Protein AF-A0A522V0U2-F1 (afdb_monomer)

Solvent-accessible surface area (backbone atoms only — not comparable to full-atom values): 7345 Å² total; per-residue (Å²): 118,66,67,63,54,50,51,52,50,51,54,50,51,50,54,50,50,56,40,49,53,46,18,60,52,42,28,72,77,63,73,42,54,82,68,57,15,48,53,51,14,49,52,49,45,71,76,39,46,68,62,54,50,51,52,50,51,52,51,50,54,54,51,50,54,52,51,51,51,52,54,62,45,52,74,40,74,78,52,26,63,59,46,53,56,51,51,51,49,46,44,62,73,43,49,49,54,51,52,49,51,52,51,52,50,53,50,32,66,74,70,70,48,74,94,58,77,55,75,86,71,56,55,84,77,78,72,72,86,121

pLDDT: mean 75.71, std 12.1, range [44.5, 92.44]

Sequence (130 aa):
MLIGGFLLWMVYLLILGVVLAAFRYALVIESLGPVDGILTGIDFFKKNVFDVIILIVVTIAVSIVFAIIDQVMALIPIIYIIWSFISLIITFCVLQPLMTVWWVRLYMTRTGKQVYVNDLLAHPNDLQEH

Radius of gyration: 20.21 Å; Cα contacts (8 Å, |Δi|>4): 56; chains: 1; bounding box: 37×41×62 Å

Foldseek 3Di:
DVVVVVVVVVVVVVVVVLLVLQLVLQCVVVVDDSVVSSVVSVVLCVVCVPVSVVLVVVLVVVVVVLVVVLVVQVVDPVSNVVVVVVSVCCCVVPSVVVSVVSSNCVSCVSVVNDPDDCVVVDDPVVVPPD

Structure (mmCIF, N/CA/C/O backbone):
data_AF-A0A522V0U2-F1
#
_entry.id   AF-A0A522V0U2-F1
#
loop_
_atom_site.group_PDB
_atom_site.id
_atom_site.type_symbol
_atom_site.label_atom_id
_atom_site.label_alt_id
_atom_site.label_comp_id
_atom_site.label_asym_id
_atom_site.label_entity_id
_atom_site.label_seq_id
_atom_site.pdbx_PDB_ins_code
_atom_site.Cartn_x
_atom_site.Cartn_y
_atom_site.Cartn_z
_atom_site.occupancy
_atom_site.B_iso_or_equiv
_atom_site.auth_seq_id
_atom_site.auth_comp_id
_atom_site.auth_asym_id
_atom_site.auth_atom_id
_atom_site.pdbx_PDB_model_num
ATOM 1 N N . MET A 1 1 ? -20.334 17.934 -14.240 1.00 62.25 1 MET A N 1
ATOM 2 C CA . MET A 1 1 ? -21.083 17.223 -13.176 1.00 62.25 1 MET A CA 1
ATOM 3 C C . MET A 1 1 ? -20.629 15.768 -12.975 1.00 62.25 1 MET A C 1
ATOM 5 O O . MET A 1 1 ? -20.646 15.323 -11.840 1.00 62.25 1 MET A O 1
ATOM 9 N N . LEU A 1 2 ? -20.117 15.059 -13.994 1.00 72.31 2 LEU A N 1
ATOM 10 C CA . LEU A 1 2 ? -19.567 13.694 -13.837 1.00 72.31 2 LEU A CA 1
ATOM 11 C C . LEU A 1 2 ? -18.206 13.616 -13.114 1.00 72.31 2 LEU A C 1
ATOM 13 O O . LEU A 1 2 ? -17.997 12.716 -12.311 1.00 72.31 2 LEU A O 1
ATOM 17 N N . ILE A 1 3 ? -17.305 14.583 -13.334 1.00 78.44 3 ILE A N 1
ATOM 18 C CA . ILE A 1 3 ? -15.967 14.602 -12.704 1.00 78.44 3 ILE A CA 1
ATOM 19 C C . ILE A 1 3 ? -16.037 14.714 -11.173 1.00 78.44 3 ILE A C 1
ATOM 21 O O . ILE A 1 3 ? -15.305 14.018 -10.479 1.00 78.44 3 ILE A O 1
ATOM 25 N N . GLY A 1 4 ? -16.950 15.535 -10.639 1.00 81.75 4 GLY A N 1
ATOM 26 C CA . GLY A 1 4 ? -17.131 15.671 -9.189 1.00 81.75 4 GLY A CA 1
ATOM 27 C C . GLY A 1 4 ? -17.659 14.390 -8.537 1.00 81.75 4 GLY A C 1
ATOM 28 O O . GLY A 1 4 ? -17.161 13.983 -7.493 1.00 81.75 4 GLY A O 1
ATOM 29 N N . GLY A 1 5 ? -18.610 13.712 -9.192 1.00 83.94 5 GLY A N 1
ATOM 30 C CA . GLY A 1 5 ? -19.114 12.414 -8.736 1.00 83.94 5 GLY A CA 1
ATOM 31 C C . GLY A 1 5 ? -18.053 11.313 -8.801 1.00 83.94 5 GLY A C 1
ATOM 32 O O . GLY A 1 5 ? -17.923 10.537 -7.860 1.00 83.94 5 GLY A O 1
ATOM 33 N N . PHE A 1 6 ? -17.243 11.284 -9.865 1.00 84.75 6 PHE A N 1
ATOM 34 C CA . PHE A 1 6 ? -16.153 10.317 -10.018 1.00 84.75 6 PHE A CA 1
ATOM 35 C C . PHE A 1 6 ? -15.055 10.505 -8.965 1.00 84.75 6 PHE A C 1
ATOM 37 O O . PHE A 1 6 ? -14.570 9.532 -8.392 1.00 84.75 6 PHE A O 1
ATOM 44 N N . LEU A 1 7 ? -14.702 11.755 -8.659 1.00 85.12 7 LEU A N 1
ATOM 45 C CA . LEU A 1 7 ? -13.712 12.067 -7.631 1.00 85.12 7 LEU A CA 1
ATOM 46 C C . LEU A 1 7 ? -14.215 11.678 -6.234 1.00 85.12 7 LEU A C 1
ATOM 48 O O . LEU A 1 7 ? -13.481 11.062 -5.464 1.00 85.12 7 LEU A O 1
ATOM 52 N N . LEU A 1 8 ? -15.486 11.956 -5.932 1.00 83.75 8 LEU A N 1
ATOM 53 C CA . LEU A 1 8 ? -16.109 11.559 -4.668 1.00 83.75 8 LEU A CA 1
ATOM 54 C C . LEU A 1 8 ? -16.200 10.031 -4.537 1.00 83.75 8 LEU A C 1
ATOM 56 O O . LEU A 1 8 ? -15.910 9.490 -3.473 1.00 83.75 8 LEU A O 1
ATOM 60 N N . TRP A 1 9 ? -16.524 9.328 -5.623 1.00 84.50 9 TRP A N 1
ATOM 61 C CA . TRP A 1 9 ? -16.529 7.865 -5.670 1.00 84.50 9 TRP A CA 1
ATOM 62 C C . TRP A 1 9 ? -15.136 7.270 -5.435 1.00 84.50 9 TRP A C 1
ATOM 64 O O . TRP A 1 9 ? -14.995 6.332 -4.652 1.00 84.50 9 TRP A O 1
ATOM 74 N N . MET A 1 10 ? -14.095 7.848 -6.039 1.00 78.75 10 MET A N 1
ATOM 75 C CA . MET A 1 10 ? -12.711 7.411 -5.845 1.00 78.75 10 MET A CA 1
ATOM 76 C C . MET A 1 10 ? -12.260 7.585 -4.388 1.00 78.75 10 MET A C 1
ATOM 78 O O . MET A 1 10 ? -11.686 6.666 -3.808 1.00 78.75 10 MET A O 1
ATOM 82 N N . VAL A 1 11 ? -12.569 8.730 -3.771 1.00 77.94 11 VAL A N 1
ATOM 83 C CA . VAL A 1 11 ? -12.274 8.982 -2.351 1.00 77.94 11 VAL A CA 1
ATOM 84 C C . VAL A 1 11 ? -13.048 8.016 -1.453 1.00 77.94 11 VAL A C 1
ATOM 86 O O . VAL A 1 11 ? -12.476 7.460 -0.517 1.00 77.94 11 VAL A O 1
ATOM 89 N N . TYR A 1 12 ? -14.324 7.766 -1.754 1.00 77.62 12 TYR A N 1
ATOM 90 C CA . TYR A 1 12 ? -15.143 6.820 -1.002 1.00 77.62 12 TYR A CA 1
ATOM 91 C C . TYR A 1 12 ? -14.571 5.399 -1.059 1.00 77.62 12 TYR A C 1
ATOM 93 O O . TYR A 1 12 ? -14.414 4.766 -0.018 1.00 77.62 12 TYR A O 1
ATOM 101 N N . LEU A 1 13 ? -14.186 4.917 -2.246 1.00 79.19 13 LEU A N 1
ATOM 102 C CA . LEU A 1 13 ? -13.542 3.611 -2.408 1.00 79.19 13 LEU A CA 1
ATOM 103 C C . LEU A 1 13 ? -12.202 3.519 -1.681 1.00 79.19 13 LEU A C 1
ATOM 105 O O . LEU A 1 13 ? -11.883 2.466 -1.134 1.00 79.19 13 LEU A O 1
ATOM 109 N N . LEU A 1 14 ? -11.432 4.606 -1.650 1.00 73.19 14 LEU A N 1
ATOM 110 C CA . LEU A 1 14 ? -10.164 4.655 -0.930 1.00 73.19 14 LEU A CA 1
ATOM 111 C C . LEU A 1 14 ? -10.399 4.490 0.576 1.00 73.19 14 LEU A C 1
ATOM 113 O O . LEU A 1 14 ? -9.792 3.621 1.198 1.00 73.19 14 LEU A O 1
ATOM 117 N N . ILE A 1 15 ? -11.335 5.254 1.148 1.00 71.50 15 ILE A N 1
ATOM 118 C CA . ILE A 1 15 ? -11.705 5.145 2.568 1.00 71.50 15 ILE A CA 1
ATOM 119 C C . ILE A 1 15 ? -12.213 3.734 2.878 1.00 71.50 15 ILE A C 1
ATOM 121 O O . ILE A 1 15 ? -11.776 3.110 3.845 1.00 71.50 15 ILE A O 1
ATOM 125 N N . LEU A 1 16 ? -13.104 3.209 2.038 1.00 73.06 16 LEU A N 1
ATOM 126 C CA . LEU A 1 16 ? -13.703 1.895 2.232 1.00 73.06 16 LEU A CA 1
ATOM 127 C C . LEU A 1 16 ? -12.649 0.786 2.126 1.00 73.06 16 LEU A C 1
ATOM 129 O O . LEU A 1 16 ? -12.654 -0.126 2.945 1.00 73.06 16 LEU A O 1
ATOM 133 N N . GLY A 1 17 ? -11.697 0.899 1.197 1.00 69.50 17 GLY A N 1
ATOM 134 C CA . GLY A 1 17 ? -10.571 -0.023 1.054 1.00 69.50 17 GLY A CA 1
ATOM 135 C C . GLY A 1 17 ? -9.646 -0.035 2.271 1.00 69.50 17 GLY A C 1
ATOM 136 O O . GLY A 1 17 ? -9.227 -1.105 2.706 1.00 69.50 17 GLY A O 1
ATOM 137 N N . VAL A 1 18 ? -9.379 1.128 2.867 1.00 67.75 18 VAL A N 1
ATOM 138 C CA . VAL A 1 18 ? -8.565 1.242 4.088 1.00 67.75 18 VAL A CA 1
ATOM 139 C C . VAL A 1 18 ? -9.276 0.617 5.293 1.00 67.75 18 VAL A C 1
ATOM 141 O O . VAL A 1 18 ? -8.666 -0.146 6.041 1.00 67.75 18 VAL A O 1
ATOM 144 N N . VAL A 1 19 ? -10.575 0.879 5.459 1.00 66.50 19 VAL A N 1
ATOM 145 C CA . VAL A 1 19 ? -11.382 0.266 6.528 1.00 66.50 19 VAL A CA 1
ATOM 146 C C . VAL A 1 19 ? -11.475 -1.253 6.339 1.00 66.50 19 VAL A C 1
ATOM 148 O O . VAL A 1 19 ? -11.297 -2.009 7.295 1.00 66.50 19 VAL A O 1
ATOM 151 N N . LEU A 1 20 ? -11.679 -1.724 5.104 1.00 65.94 20 LEU A N 1
ATOM 152 C CA . LEU A 1 20 ? -11.716 -3.157 4.800 1.00 65.94 20 LEU A CA 1
ATOM 153 C C . LEU A 1 20 ? -10.351 -3.841 4.945 1.00 65.94 20 LEU A C 1
ATOM 155 O O . LEU A 1 20 ? -10.301 -5.042 5.215 1.00 65.94 20 LEU A O 1
ATOM 159 N N . ALA A 1 21 ? -9.245 -3.115 4.773 1.00 64.69 21 ALA A N 1
ATOM 160 C CA . ALA A 1 21 ? -7.917 -3.656 5.033 1.00 64.69 21 ALA A CA 1
ATOM 161 C C . ALA A 1 21 ? -7.788 -4.042 6.512 1.00 64.69 21 ALA A C 1
ATOM 163 O O . ALA A 1 21 ? -7.421 -5.176 6.801 1.00 64.69 21 ALA A O 1
ATOM 164 N N . ALA A 1 22 ? -8.195 -3.161 7.434 1.00 63.03 22 A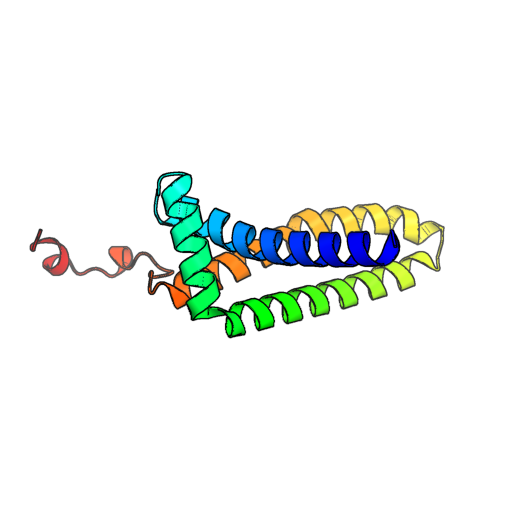LA A N 1
ATOM 165 C CA . ALA A 1 22 ? -8.236 -3.466 8.867 1.00 63.03 22 ALA A CA 1
ATOM 166 C C . ALA A 1 22 ? -9.229 -4.600 9.200 1.00 63.03 22 ALA A C 1
ATOM 168 O O . ALA A 1 22 ? -8.902 -5.483 9.992 1.00 63.03 22 ALA A O 1
ATOM 169 N N . PHE A 1 23 ? -10.397 -4.631 8.543 1.00 62.16 23 PHE A N 1
ATOM 170 C CA . PHE A 1 23 ? -11.398 -5.699 8.688 1.00 62.16 23 PHE A CA 1
ATOM 171 C C . PHE A 1 23 ? -10.833 -7.099 8.415 1.00 62.16 23 PHE A C 1
ATOM 173 O O . PHE A 1 23 ? -11.080 -8.015 9.195 1.00 62.16 23 PHE A O 1
ATOM 180 N N . ARG A 1 24 ? -10.062 -7.278 7.330 1.00 62.00 24 ARG A N 1
ATOM 181 C CA . ARG A 1 24 ? -9.494 -8.593 6.972 1.00 62.00 24 ARG A CA 1
ATOM 182 C C . ARG A 1 24 ? -8.610 -9.161 8.081 1.00 62.00 24 ARG A C 1
ATOM 184 O O . ARG A 1 24 ? -8.623 -10.367 8.303 1.00 62.00 24 ARG A O 1
ATOM 191 N N . TYR A 1 25 ? -7.877 -8.301 8.784 1.00 59.47 25 TYR A N 1
ATOM 192 C CA . TYR A 1 25 ? -7.013 -8.713 9.889 1.00 59.47 25 TYR A CA 1
ATOM 193 C C . TYR A 1 25 ? -7.795 -8.918 11.188 1.00 59.47 25 TYR A C 1
ATOM 195 O O . TYR A 1 25 ? -7.560 -9.914 11.869 1.00 59.47 25 TYR A O 1
ATOM 203 N N . ALA A 1 26 ? -8.770 -8.053 11.487 1.00 58.72 26 ALA A N 1
ATOM 204 C CA . ALA A 1 26 ? -9.669 -8.225 12.629 1.00 58.72 26 ALA A CA 1
ATOM 205 C C . ALA A 1 26 ? -10.438 -9.553 12.554 1.00 58.72 26 ALA A C 1
ATOM 207 O O . ALA A 1 26 ? -10.482 -10.302 13.524 1.00 58.72 26 ALA A O 1
ATOM 208 N N . LEU A 1 27 ? -10.961 -9.901 11.375 1.00 58.19 27 LEU A N 1
ATOM 209 C CA . LEU A 1 27 ? -11.705 -11.141 11.153 1.00 58.19 27 LEU A CA 1
ATOM 210 C C . LEU A 1 27 ? -10.853 -12.393 11.427 1.00 58.19 27 LEU A C 1
ATOM 212 O O . LEU A 1 27 ? -11.312 -13.314 12.097 1.00 58.19 27 LEU A O 1
ATOM 216 N N . VAL A 1 28 ? -9.608 -12.422 10.932 1.00 57.94 28 VAL A N 1
ATOM 217 C CA . VAL A 1 28 ? -8.707 -13.581 11.083 1.00 57.94 28 VAL A CA 1
ATOM 218 C C . VAL A 1 28 ? -8.167 -13.704 12.512 1.00 57.94 28 VAL A C 1
ATOM 220 O O . VAL A 1 28 ? -8.018 -14.814 13.011 1.00 57.94 28 VAL A O 1
ATOM 223 N N . ILE A 1 29 ? -7.887 -12.583 13.182 1.00 57.19 29 ILE A N 1
ATOM 224 C CA . ILE A 1 29 ? -7.253 -12.569 14.512 1.00 57.19 29 ILE A CA 1
ATOM 225 C C . ILE A 1 29 ? -8.282 -12.686 15.650 1.00 57.19 29 ILE A C 1
ATOM 227 O O . ILE A 1 29 ? -7.936 -13.115 16.753 1.00 57.19 29 ILE A O 1
ATOM 231 N N . GLU A 1 30 ? -9.535 -12.280 15.432 1.00 57.56 30 GLU A N 1
ATOM 232 C CA . GLU A 1 30 ? -10.590 -12.313 16.458 1.00 57.56 30 GLU A CA 1
ATOM 233 C C . GLU A 1 30 ? -11.683 -13.351 16.203 1.00 57.56 30 GLU A C 1
ATOM 235 O O . GLU A 1 30 ? -12.564 -13.501 17.045 1.00 57.56 30 GLU A O 1
ATOM 240 N N . SER A 1 31 ? -11.630 -14.113 15.102 1.00 58.91 31 SER A N 1
ATOM 241 C CA . SER A 1 31 ? -12.657 -15.115 14.748 1.00 58.91 31 SER A CA 1
ATOM 242 C C . SER A 1 31 ? -14.092 -14.562 14.800 1.00 58.91 31 SER A C 1
ATOM 244 O O . SER A 1 31 ? -15.045 -15.274 15.109 1.00 58.91 31 SER A O 1
ATOM 246 N N . LEU A 1 32 ? -14.241 -13.261 14.534 1.00 60.94 32 LEU A N 1
ATOM 247 C CA . LEU A 1 32 ? -15.510 -12.551 14.644 1.00 60.94 32 LEU A CA 1
ATOM 248 C C . LEU A 1 32 ? -16.452 -12.920 13.498 1.00 60.94 32 LEU A C 1
ATOM 250 O O . LEU A 1 32 ? -16.022 -13.235 12.386 1.00 60.94 32 LEU A O 1
ATOM 254 N N . GLY A 1 33 ? -17.758 -12.813 13.751 1.00 63.19 33 GLY A N 1
ATOM 255 C CA . GLY A 1 33 ? -18.758 -12.878 12.692 1.00 63.19 33 GLY A CA 1
ATOM 256 C C . GLY A 1 33 ? -18.536 -11.777 11.638 1.00 63.19 33 GLY A C 1
ATOM 257 O O . GLY A 1 33 ? -17.955 -10.733 11.945 1.00 63.19 33 GLY A O 1
ATOM 258 N N . PRO A 1 34 ? -19.021 -11.952 10.392 1.00 64.19 34 PRO A N 1
ATOM 259 C CA . PRO A 1 34 ? -18.778 -11.005 9.298 1.00 64.1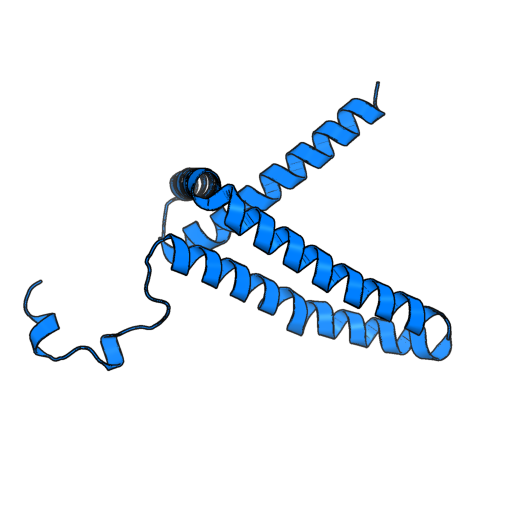9 34 PRO A CA 1
ATOM 260 C C . PRO A 1 34 ? -19.197 -9.562 9.613 1.00 64.19 34 PRO A C 1
ATOM 262 O O . PRO A 1 34 ? -18.546 -8.622 9.171 1.00 64.19 34 PRO A O 1
ATOM 265 N N . VAL A 1 35 ? -20.280 -9.388 10.376 1.00 68.75 35 VAL A N 1
ATOM 266 C CA . VAL A 1 35 ? -20.810 -8.073 10.770 1.00 68.75 35 VAL A CA 1
ATOM 267 C C . VAL A 1 35 ? -19.990 -7.470 11.912 1.00 68.75 35 VAL A C 1
ATOM 269 O O . VAL A 1 35 ? -19.609 -6.300 11.841 1.00 68.75 35 VAL A O 1
ATOM 272 N N . ASP A 1 36 ? -19.655 -8.276 12.920 1.00 66.62 36 ASP A N 1
ATOM 273 C CA . ASP A 1 36 ? -18.882 -7.826 14.080 1.00 66.62 36 ASP A CA 1
ATOM 274 C C . ASP A 1 36 ? -17.460 -7.427 13.688 1.00 66.62 36 ASP A C 1
ATOM 276 O O . ASP A 1 36 ? -16.953 -6.408 14.151 1.00 66.62 36 ASP A O 1
ATOM 280 N N . GLY A 1 37 ? -16.844 -8.141 12.741 1.00 66.25 37 GLY A N 1
ATOM 281 C CA . GLY A 1 37 ? -15.540 -7.752 12.217 1.00 66.25 37 GLY A CA 1
ATOM 282 C C . GLY A 1 37 ? -15.559 -6.354 11.585 1.00 66.25 37 GLY A C 1
ATOM 283 O O . GLY A 1 37 ? -14.598 -5.602 11.753 1.00 66.25 37 GLY A O 1
ATOM 284 N N . ILE A 1 38 ? -16.628 -5.974 10.863 1.00 67.75 38 ILE A N 1
ATOM 285 C CA . ILE A 1 38 ? -16.723 -4.650 10.217 1.00 67.75 38 ILE A CA 1
ATOM 286 C C . ILE A 1 38 ? -16.792 -3.562 11.289 1.00 67.75 38 ILE A C 1
ATOM 288 O O . ILE A 1 38 ? -16.098 -2.548 11.181 1.00 67.75 38 ILE A O 1
ATOM 292 N N . LEU A 1 39 ? -17.597 -3.777 12.333 1.00 70.81 39 LEU A N 1
ATOM 293 C CA . LEU A 1 39 ? -17.717 -2.844 13.453 1.00 70.81 39 LEU A CA 1
ATOM 294 C C . LEU A 1 39 ? -16.377 -2.676 14.179 1.00 70.81 39 LEU A C 1
ATOM 296 O O . LEU A 1 39 ? -15.956 -1.540 14.405 1.00 70.81 39 LEU A O 1
ATOM 300 N N . THR A 1 40 ? -15.664 -3.774 14.441 1.00 70.50 40 THR A N 1
ATOM 301 C CA . THR A 1 40 ? -14.322 -3.746 15.038 1.00 70.50 40 THR A CA 1
ATOM 302 C C . THR A 1 40 ? -13.308 -3.038 14.140 1.00 70.50 40 THR A C 1
ATOM 304 O O . THR A 1 40 ? -12.532 -2.214 14.619 1.00 70.50 40 THR A O 1
ATOM 307 N N . GLY A 1 41 ? -13.329 -3.287 12.827 1.00 69.19 41 GLY A N 1
ATOM 308 C CA . GLY A 1 41 ? -12.448 -2.611 11.870 1.00 69.19 41 GLY A CA 1
ATOM 309 C C . GLY A 1 41 ? -12.681 -1.097 11.816 1.00 69.19 41 GLY A C 1
ATOM 310 O O . GLY A 1 41 ? -11.723 -0.320 11.769 1.00 69.19 41 GLY A O 1
ATOM 311 N N . ILE A 1 42 ? -13.943 -0.659 11.884 1.00 70.81 42 ILE A N 1
ATOM 312 C CA . ILE A 1 42 ? -14.308 0.764 11.945 1.00 70.81 42 ILE A CA 1
ATOM 313 C C . ILE A 1 42 ? -13.861 1.388 13.273 1.00 70.81 42 ILE A C 1
ATOM 315 O O . ILE A 1 42 ? -13.312 2.493 13.268 1.00 70.81 42 ILE A O 1
ATOM 319 N N . ASP A 1 43 ? -14.080 0.711 14.401 1.00 73.00 43 ASP A N 1
ATOM 320 C CA . ASP A 1 43 ? -13.680 1.207 15.723 1.00 73.00 43 ASP A CA 1
ATOM 321 C C . ASP A 1 43 ? -12.150 1.301 15.851 1.00 73.00 43 ASP A C 1
ATOM 323 O O . ASP A 1 43 ? -11.614 2.313 16.311 1.00 73.00 43 ASP A O 1
ATOM 327 N N . PHE A 1 44 ? -11.431 0.310 15.319 1.00 71.56 44 PHE A N 1
ATOM 328 C CA . PHE A 1 44 ? -9.976 0.322 15.203 1.00 71.56 44 PHE A CA 1
ATOM 329 C C . PHE A 1 44 ? -9.477 1.517 14.386 1.00 71.56 44 PHE A C 1
ATOM 331 O O . PHE A 1 44 ? -8.559 2.218 14.822 1.00 71.56 44 PHE A O 1
ATOM 338 N N . PHE A 1 45 ? -10.083 1.776 13.221 1.00 73.88 45 PHE A N 1
ATOM 339 C CA . PHE A 1 45 ? -9.693 2.891 12.359 1.00 73.88 45 PHE A CA 1
ATOM 340 C C . PHE A 1 45 ? -9.951 4.244 13.027 1.00 73.88 45 PHE A C 1
ATOM 342 O O . PHE A 1 45 ? -9.094 5.124 12.976 1.00 73.88 45 PHE A O 1
ATOM 349 N N . LYS A 1 46 ? -11.090 4.408 13.712 1.00 75.94 46 LYS A N 1
ATOM 350 C CA . LYS A 1 46 ? -11.392 5.632 14.470 1.00 75.94 46 LYS A CA 1
ATOM 351 C C . LYS A 1 46 ? -10.385 5.881 15.593 1.00 75.94 46 LYS A C 1
ATOM 353 O O . LYS A 1 46 ? -9.990 7.025 15.800 1.00 75.94 46 LYS A O 1
ATOM 358 N N . LYS A 1 47 ? -9.956 4.830 16.295 1.00 80.44 47 LYS A N 1
ATOM 359 C CA . LYS A 1 47 ? -8.998 4.926 17.407 1.00 80.44 47 LYS A CA 1
ATOM 360 C C . LYS A 1 47 ? -7.553 5.142 16.950 1.00 80.44 47 LYS A C 1
ATOM 362 O O . LYS A 1 47 ? -6.802 5.812 17.648 1.00 80.44 47 LYS A O 1
ATOM 367 N N . ASN A 1 48 ? -7.170 4.612 15.786 1.00 79.06 48 ASN A N 1
ATOM 368 C CA . ASN A 1 48 ? -5.777 4.580 15.316 1.00 79.06 48 ASN A CA 1
ATOM 369 C C . ASN A 1 48 ? -5.577 5.269 13.955 1.00 79.06 48 ASN A C 1
ATOM 371 O O . ASN A 1 48 ? -4.678 4.908 13.195 1.00 79.06 48 ASN A O 1
ATOM 375 N N . VAL A 1 49 ? -6.406 6.268 13.633 1.00 76.00 49 VAL A N 1
ATOM 376 C CA . VAL A 1 49 ? -6.402 6.945 12.324 1.00 76.00 49 VAL A CA 1
ATOM 377 C C . VAL A 1 49 ? -5.019 7.476 11.935 1.00 76.00 49 VAL A C 1
ATOM 379 O O . VAL A 1 49 ? -4.605 7.339 10.788 1.00 76.00 49 VAL A O 1
ATOM 382 N N . PHE A 1 50 ? -4.272 8.026 12.896 1.00 76.94 50 PHE A N 1
ATOM 383 C CA . PHE A 1 50 ? -2.946 8.593 12.656 1.00 76.94 50 PHE A CA 1
ATOM 384 C C . PHE A 1 50 ? -1.928 7.525 12.242 1.00 76.94 50 PHE A C 1
ATOM 386 O O . PHE A 1 50 ? -1.209 7.701 11.261 1.00 76.94 50 PHE A O 1
ATOM 393 N N . ASP A 1 51 ? -1.908 6.387 12.934 1.00 81.25 51 ASP A N 1
ATOM 394 C CA . ASP A 1 51 ? -0.993 5.294 12.614 1.00 81.25 51 ASP A CA 1
ATOM 395 C C . ASP A 1 51 ? -1.312 4.632 11.277 1.00 81.25 51 ASP A C 1
ATOM 397 O O . ASP A 1 51 ? -0.404 4.296 10.515 1.00 81.25 51 ASP A O 1
ATOM 401 N N . VAL A 1 52 ? -2.602 4.472 10.969 1.00 81.19 52 VAL A N 1
ATOM 402 C CA . VAL A 1 52 ? -3.034 3.931 9.677 1.00 81.19 52 VAL A CA 1
ATOM 403 C C . VAL A 1 52 ? -2.633 4.879 8.544 1.00 81.19 52 VAL A C 1
ATOM 405 O O . VAL A 1 52 ? -2.130 4.422 7.519 1.00 81.19 52 VAL A O 1
ATOM 408 N N . ILE A 1 53 ? -2.775 6.195 8.735 1.00 82.56 53 ILE A N 1
ATOM 409 C CA . ILE A 1 53 ? -2.318 7.197 7.761 1.00 82.56 53 ILE A CA 1
ATOM 410 C C . ILE A 1 53 ? -0.803 7.113 7.562 1.00 82.56 53 ILE A C 1
ATOM 412 O O . ILE A 1 53 ? -0.355 7.084 6.418 1.00 82.56 53 ILE A O 1
ATOM 416 N N . ILE A 1 54 ? -0.010 7.028 8.635 1.00 85.81 54 ILE A N 1
ATOM 417 C CA . ILE A 1 54 ? 1.449 6.873 8.522 1.00 85.81 54 ILE A CA 1
ATOM 418 C C . ILE A 1 54 ? 1.792 5.617 7.726 1.00 85.81 54 ILE A C 1
ATOM 420 O O . ILE A 1 54 ? 2.614 5.678 6.813 1.00 85.81 54 ILE A O 1
ATOM 424 N N . LEU A 1 55 ? 1.147 4.491 8.027 1.00 86.38 55 LEU A N 1
ATOM 425 C CA . LEU A 1 55 ? 1.400 3.235 7.330 1.00 86.38 55 LEU A CA 1
ATOM 426 C C . LEU A 1 55 ? 1.072 3.343 5.834 1.00 86.38 55 LEU A C 1
ATOM 428 O O . LEU A 1 55 ? 1.852 2.883 4.999 1.00 86.38 55 LEU A O 1
ATOM 432 N N . ILE A 1 56 ? -0.021 4.018 5.473 1.00 84.44 56 ILE A N 1
ATOM 433 C CA . ILE A 1 56 ? -0.371 4.296 4.074 1.00 84.44 56 ILE A CA 1
ATOM 434 C C . ILE A 1 56 ? 0.673 5.203 3.413 1.00 84.44 56 ILE A C 1
ATOM 436 O O . ILE A 1 56 ? 1.111 4.912 2.303 1.00 84.44 56 ILE A O 1
ATOM 440 N N . VAL A 1 57 ? 1.120 6.266 4.084 1.00 85.75 57 VAL A N 1
ATOM 441 C CA . VAL A 1 57 ? 2.162 7.164 3.557 1.00 85.75 57 VAL A CA 1
ATOM 442 C C . VAL A 1 57 ? 3.461 6.399 3.300 1.00 85.75 57 VAL A C 1
ATOM 444 O O . VAL A 1 57 ? 4.048 6.539 2.229 1.00 85.75 57 VAL A O 1
ATOM 447 N N . VAL A 1 58 ? 3.877 5.533 4.228 1.00 89.06 58 VAL A N 1
ATOM 448 C CA . VAL A 1 58 ? 5.057 4.669 4.064 1.00 89.06 58 VAL A CA 1
ATOM 449 C C . VAL A 1 58 ? 4.872 3.704 2.889 1.00 89.06 58 VAL A C 1
ATOM 451 O O . VAL A 1 58 ? 5.777 3.546 2.074 1.00 89.06 58 VAL A O 1
ATOM 454 N N . THR A 1 59 ? 3.684 3.114 2.746 1.00 87.06 59 THR A N 1
ATOM 455 C CA . THR A 1 59 ? 3.337 2.228 1.619 1.00 87.06 59 THR A CA 1
ATOM 456 C C . THR A 1 59 ? 3.477 2.937 0.275 1.00 87.06 59 THR A C 1
ATOM 458 O O . THR A 1 59 ? 4.068 2.402 -0.667 1.00 87.06 59 THR A O 1
ATOM 461 N N . ILE A 1 60 ? 2.934 4.152 0.182 1.00 86.50 60 ILE A N 1
ATOM 462 C CA . ILE A 1 60 ? 2.992 4.976 -1.025 1.00 86.50 60 ILE A CA 1
ATOM 463 C C . ILE A 1 60 ? 4.445 5.348 -1.324 1.00 86.50 60 ILE A C 1
ATOM 465 O O . ILE A 1 60 ? 4.874 5.213 -2.466 1.00 86.50 60 ILE A O 1
ATOM 469 N N . ALA A 1 61 ? 5.221 5.746 -0.313 1.00 90.44 61 ALA A N 1
ATOM 470 C CA . ALA A 1 61 ? 6.630 6.085 -0.481 1.00 90.44 61 ALA A CA 1
ATOM 471 C C . ALA A 1 61 ? 7.440 4.910 -1.054 1.00 90.44 61 ALA A C 1
ATOM 473 O O . ALA A 1 61 ? 8.162 5.087 -2.033 1.00 90.44 61 ALA A O 1
ATOM 474 N N . VAL A 1 62 ? 7.267 3.699 -0.510 1.00 90.06 62 VAL A N 1
ATOM 475 C CA . VAL A 1 62 ? 7.911 2.485 -1.044 1.00 90.06 62 VAL A CA 1
ATOM 476 C C . VAL A 1 62 ? 7.471 2.220 -2.483 1.00 90.06 62 VAL A C 1
ATOM 478 O O . VAL A 1 62 ? 8.307 1.959 -3.345 1.00 90.06 62 VAL A O 1
ATOM 481 N N . SER A 1 63 ? 6.174 2.345 -2.768 1.00 88.44 63 SER A N 1
ATOM 482 C CA . SER A 1 63 ? 5.630 2.120 -4.113 1.00 88.44 63 SER A CA 1
ATOM 483 C C . SER A 1 63 ? 6.201 3.102 -5.141 1.00 88.44 63 SER A C 1
ATOM 485 O O . SER A 1 63 ? 6.520 2.703 -6.257 1.00 88.44 63 SER A O 1
ATOM 487 N N . ILE A 1 64 ? 6.385 4.373 -4.764 1.00 90.62 64 ILE A N 1
ATOM 488 C CA . ILE A 1 64 ? 6.999 5.395 -5.625 1.00 90.62 64 ILE A CA 1
ATOM 489 C C . ILE A 1 64 ? 8.447 5.026 -5.956 1.00 90.62 64 ILE A C 1
ATOM 491 O O . ILE A 1 64 ? 8.849 5.144 -7.111 1.00 90.62 64 ILE A O 1
ATOM 495 N N . VAL A 1 65 ? 9.225 4.549 -4.978 1.00 91.75 65 VAL A N 1
ATOM 496 C CA . VAL A 1 65 ? 10.613 4.117 -5.218 1.00 91.75 65 VAL A CA 1
ATOM 497 C C . VAL A 1 65 ? 10.657 2.993 -6.254 1.00 91.75 65 VAL A C 1
ATOM 499 O O . VAL A 1 65 ? 11.428 3.081 -7.208 1.00 91.75 65 VAL A O 1
ATOM 502 N N . PHE A 1 66 ? 9.798 1.980 -6.122 1.00 89.00 66 PHE A N 1
ATOM 503 C CA . PHE A 1 66 ? 9.704 0.900 -7.109 1.00 89.00 66 PHE A CA 1
ATOM 504 C C . PHE A 1 66 ? 9.267 1.401 -8.489 1.00 89.00 66 PHE A C 1
ATOM 506 O O . PHE A 1 66 ? 9.892 1.045 -9.484 1.00 89.00 66 PHE A O 1
ATOM 513 N N . ALA A 1 67 ? 8.283 2.300 -8.550 1.00 89.38 67 ALA A N 1
ATOM 514 C CA . ALA A 1 67 ? 7.824 2.883 -9.809 1.00 89.38 67 ALA A CA 1
ATOM 515 C C . ALA A 1 67 ? 8.926 3.679 -10.535 1.00 89.38 67 ALA A C 1
ATOM 517 O O . ALA A 1 67 ? 9.012 3.639 -11.762 1.00 89.38 67 ALA A O 1
ATOM 518 N N . ILE A 1 68 ? 9.791 4.385 -9.797 1.00 92.12 68 ILE A N 1
ATOM 519 C CA . ILE A 1 68 ? 10.948 5.084 -10.377 1.00 92.12 68 ILE A CA 1
ATOM 520 C C . ILE A 1 68 ? 11.941 4.074 -10.962 1.00 92.12 68 ILE A C 1
ATOM 522 O O . ILE A 1 68 ? 12.418 4.268 -12.079 1.00 92.12 68 ILE A O 1
ATOM 526 N N . ILE A 1 69 ? 12.234 2.987 -10.241 1.00 89.88 69 ILE A N 1
ATOM 527 C CA . ILE A 1 69 ? 13.129 1.928 -10.732 1.00 89.88 69 ILE A CA 1
ATOM 528 C C . ILE A 1 69 ? 12.556 1.304 -12.011 1.00 89.88 69 ILE A C 1
ATOM 530 O O . ILE A 1 69 ? 13.284 1.159 -12.993 1.00 89.88 69 ILE A O 1
ATOM 534 N N . ASP A 1 70 ? 11.255 1.007 -12.035 1.00 88.75 70 ASP A N 1
ATOM 535 C CA . ASP A 1 70 ? 10.575 0.475 -13.218 1.00 88.75 70 ASP A CA 1
ATOM 536 C C . ASP A 1 70 ? 10.712 1.411 -14.427 1.00 88.75 70 ASP A C 1
ATOM 538 O O . ASP A 1 70 ? 11.016 0.952 -15.530 1.00 88.75 70 ASP A O 1
ATOM 542 N N . GLN A 1 71 ? 10.553 2.725 -14.230 1.00 89.00 71 GLN A N 1
ATOM 543 C CA . GLN A 1 71 ? 10.730 3.705 -15.305 1.00 89.00 71 GLN A CA 1
ATOM 544 C C . GLN A 1 71 ? 12.163 3.745 -15.839 1.00 89.00 71 GLN A C 1
ATOM 546 O O . GLN A 1 71 ? 12.355 3.807 -17.052 1.00 89.00 71 GLN A O 1
ATOM 551 N N . 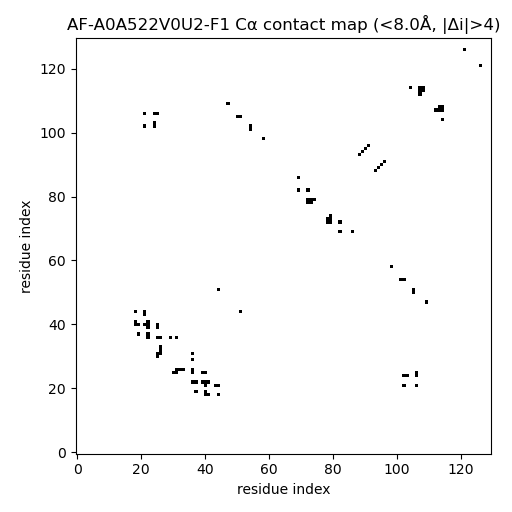VAL A 1 72 ? 13.170 3.687 -14.962 1.00 89.69 72 VAL A N 1
ATOM 552 C CA . VAL A 1 72 ? 14.582 3.679 -15.378 1.00 89.69 72 VAL A CA 1
ATOM 553 C C . VAL A 1 72 ? 14.895 2.426 -16.195 1.00 89.69 72 VAL A C 1
ATOM 555 O O . VAL A 1 72 ? 15.538 2.515 -17.241 1.00 89.69 72 VAL A O 1
ATOM 558 N N . MET A 1 73 ? 14.401 1.266 -15.765 1.00 84.50 73 MET A N 1
ATOM 559 C CA . MET A 1 73 ? 14.615 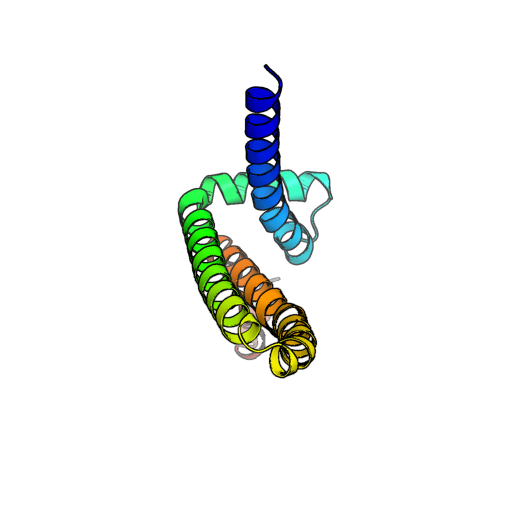-0.002 -16.468 1.00 84.50 73 MET A CA 1
ATOM 560 C C . MET A 1 73 ? 13.865 -0.066 -17.806 1.00 84.50 73 MET A C 1
ATOM 562 O O . MET A 1 73 ? 14.325 -0.724 -18.741 1.00 84.50 73 MET A O 1
ATOM 566 N N . ALA A 1 74 ? 12.753 0.663 -17.937 1.00 85.38 74 ALA A N 1
ATOM 567 C CA . ALA A 1 74 ? 11.990 0.775 -19.179 1.00 85.38 74 ALA A CA 1
ATOM 568 C C . ALA A 1 74 ? 12.694 1.582 -20.284 1.00 85.38 74 ALA A C 1
ATOM 570 O O . ALA A 1 74 ? 12.313 1.468 -21.448 1.00 85.38 74 ALA A O 1
ATOM 571 N N . LEU A 1 75 ? 13.740 2.353 -19.961 1.00 87.88 75 LEU A N 1
ATOM 572 C CA . LEU A 1 75 ? 14.504 3.120 -20.954 1.00 87.88 75 LEU A CA 1
ATOM 573 C C . LEU A 1 75 ? 15.268 2.226 -21.943 1.00 87.88 75 LEU A C 1
ATOM 575 O O . LEU A 1 75 ? 15.614 2.679 -23.034 1.00 87.88 75 LEU A O 1
ATOM 579 N N . ILE A 1 76 ? 15.539 0.966 -21.583 1.00 88.00 76 ILE A N 1
ATOM 580 C CA . ILE A 1 76 ? 16.288 0.022 -22.417 1.00 88.00 76 ILE A CA 1
ATOM 581 C C . ILE A 1 76 ? 15.349 -1.121 -22.850 1.00 88.00 76 ILE A C 1
ATOM 583 O O . ILE A 1 76 ? 15.035 -1.987 -22.032 1.00 88.00 76 ILE A O 1
ATOM 587 N N . PRO A 1 77 ? 14.939 -1.201 -24.135 1.00 83.88 77 PRO A N 1
ATOM 588 C CA . PRO A 1 77 ? 13.883 -2.116 -24.594 1.00 83.88 77 PRO A CA 1
ATOM 589 C C . PRO A 1 77 ? 14.135 -3.604 -24.312 1.00 83.88 77 PRO A C 1
ATOM 591 O O . PRO A 1 77 ? 13.217 -4.343 -23.970 1.00 83.88 77 PRO A O 1
ATOM 594 N N . ILE A 1 78 ? 15.388 -4.051 -24.437 1.00 83.81 78 ILE A N 1
ATOM 595 C CA . ILE A 1 78 ? 15.778 -5.453 -24.203 1.00 83.81 78 ILE A CA 1
ATOM 596 C C . ILE A 1 78 ? 15.741 -5.803 -22.710 1.00 83.81 78 ILE A C 1
ATOM 598 O O . ILE A 1 78 ? 15.328 -6.899 -22.338 1.00 83.81 78 ILE A O 1
ATOM 602 N N . ILE A 1 79 ? 16.138 -4.864 -21.848 1.00 85.00 79 ILE A N 1
ATOM 603 C CA . ILE A 1 79 ? 16.138 -5.051 -20.393 1.00 85.00 79 ILE A CA 1
ATOM 604 C C . ILE A 1 79 ? 14.710 -4.965 -19.851 1.00 85.00 79 ILE A C 1
ATOM 606 O O . ILE A 1 79 ? 14.367 -5.724 -18.951 1.00 85.00 79 ILE A O 1
ATOM 610 N N . TYR A 1 80 ? 13.859 -4.121 -20.438 1.00 87.88 80 TYR A N 1
ATOM 611 C CA . TYR A 1 80 ? 12.470 -3.935 -20.021 1.00 87.88 80 TYR A CA 1
ATOM 612 C C . TYR A 1 80 ? 11.662 -5.239 -19.990 1.00 87.88 80 TYR A C 1
ATOM 614 O O . TYR A 1 80 ? 10.953 -5.495 -19.019 1.00 87.88 80 TYR A O 1
ATOM 622 N N . ILE A 1 81 ? 11.799 -6.093 -21.013 1.00 86.06 81 ILE A N 1
ATOM 623 C CA . ILE A 1 81 ? 11.066 -7.368 -21.079 1.00 86.06 81 ILE A CA 1
ATOM 624 C C . ILE A 1 81 ? 11.449 -8.267 -19.899 1.00 86.06 81 ILE A C 1
ATOM 626 O O . ILE A 1 81 ? 10.575 -8.787 -19.213 1.00 86.06 81 ILE A O 1
ATOM 630 N N . ILE A 1 82 ? 12.748 -8.415 -19.629 1.00 89.00 82 ILE A N 1
ATOM 631 C CA . ILE A 1 82 ? 13.257 -9.250 -18.530 1.00 89.00 82 ILE A CA 1
ATOM 632 C C . ILE A 1 82 ? 12.886 -8.629 -17.177 1.00 89.00 82 ILE A C 1
ATOM 634 O O . ILE A 1 82 ? 12.430 -9.325 -16.269 1.00 89.00 82 ILE A O 1
ATOM 638 N N . TRP A 1 83 ? 13.031 -7.309 -17.057 1.00 90.69 83 TRP A N 1
ATOM 639 C CA . TRP A 1 83 ? 12.695 -6.557 -15.855 1.00 90.69 83 TRP A CA 1
ATOM 640 C C . TRP A 1 83 ? 11.211 -6.659 -15.503 1.00 90.69 83 TRP A C 1
ATOM 642 O O . TRP A 1 83 ? 10.885 -6.787 -14.330 1.00 90.69 83 TRP A O 1
ATOM 652 N N . SER A 1 84 ? 10.308 -6.680 -16.487 1.00 87.94 84 SER A N 1
ATOM 653 C CA . SER A 1 84 ? 8.867 -6.799 -16.241 1.00 87.94 84 SER A CA 1
ATOM 654 C C . SER A 1 84 ? 8.510 -8.091 -15.492 1.00 87.94 84 SER A C 1
ATOM 656 O O . SER A 1 84 ? 7.740 -8.051 -14.531 1.00 87.94 84 SER A O 1
ATOM 658 N N . PHE A 1 85 ? 9.133 -9.220 -15.846 1.00 90.25 85 PHE A N 1
ATOM 659 C CA . PHE A 1 85 ? 8.948 -10.477 -15.111 1.00 90.25 85 PHE A CA 1
ATOM 660 C C . PHE A 1 85 ? 9.541 -10.417 -13.699 1.00 90.25 85 PHE A C 1
ATOM 662 O O . PHE A 1 85 ? 8.922 -10.894 -12.749 1.00 90.25 85 PHE A O 1
ATOM 669 N N . ILE A 1 86 ? 10.717 -9.804 -13.541 1.00 90.38 86 ILE A N 1
ATOM 670 C CA . ILE A 1 86 ? 11.367 -9.638 -12.233 1.00 90.38 86 ILE A CA 1
ATOM 671 C C . ILE A 1 86 ? 10.525 -8.739 -11.320 1.00 90.38 86 ILE A C 1
ATOM 673 O O . ILE A 1 86 ? 10.269 -9.096 -10.173 1.00 90.38 86 ILE A O 1
ATOM 677 N N . SER A 1 87 ? 10.053 -7.605 -11.833 1.00 88.88 87 SER A N 1
ATOM 678 C CA . SER A 1 87 ? 9.205 -6.652 -11.115 1.00 88.88 87 SER A CA 1
ATOM 679 C C . SER A 1 87 ? 7.891 -7.303 -10.671 1.00 88.88 87 SER A C 1
ATOM 681 O O . SER A 1 87 ? 7.468 -7.130 -9.524 1.00 88.88 87 SER A O 1
ATOM 683 N N . LEU A 1 88 ? 7.298 -8.163 -11.510 1.00 89.75 88 LEU A N 1
ATOM 684 C CA . LEU A 1 88 ? 6.129 -8.962 -11.134 1.00 89.75 88 LEU A CA 1
ATOM 685 C C . LEU A 1 88 ? 6.437 -9.878 -9.942 1.00 89.75 88 LEU A C 1
ATOM 687 O O . LEU A 1 88 ? 5.691 -9.875 -8.960 1.00 89.75 88 LEU A O 1
ATOM 691 N N . ILE A 1 89 ? 7.548 -10.618 -9.988 1.00 92.44 89 ILE A N 1
ATOM 692 C CA . ILE A 1 89 ? 7.960 -11.505 -8.890 1.00 92.44 89 ILE A CA 1
ATOM 693 C C . ILE A 1 89 ? 8.202 -10.700 -7.612 1.00 92.44 89 ILE A C 1
ATOM 695 O O . ILE A 1 89 ? 7.692 -11.069 -6.558 1.00 92.44 89 ILE A O 1
ATOM 699 N N . ILE A 1 90 ? 8.921 -9.578 -7.682 1.00 89.00 90 ILE A N 1
ATOM 700 C CA . ILE A 1 90 ? 9.178 -8.726 -6.512 1.00 89.00 90 ILE A CA 1
ATOM 701 C C . ILE A 1 90 ? 7.861 -8.202 -5.924 1.00 89.00 90 ILE A C 1
ATOM 703 O O . ILE A 1 90 ? 7.668 -8.213 -4.708 1.00 89.00 90 ILE A O 1
ATOM 707 N N . THR A 1 91 ? 6.922 -7.791 -6.772 1.00 87.25 91 THR A N 1
ATOM 708 C CA . THR A 1 91 ? 5.635 -7.249 -6.328 1.00 87.25 91 THR A CA 1
ATOM 709 C C . THR A 1 91 ? 4.814 -8.288 -5.565 1.00 87.25 91 THR A C 1
ATOM 711 O O . THR A 1 91 ? 4.311 -8.009 -4.475 1.00 87.25 91 THR A O 1
ATOM 714 N N . PHE A 1 92 ? 4.708 -9.504 -6.098 1.00 87.50 92 PHE A N 1
ATOM 715 C CA . PHE A 1 92 ? 3.926 -10.569 -5.468 1.00 87.50 92 PHE A CA 1
ATOM 716 C C . PHE A 1 92 ? 4.647 -11.234 -4.291 1.00 87.50 92 PHE A C 1
ATOM 718 O O . PHE A 1 92 ? 4.016 -11.525 -3.279 1.00 87.50 92 PHE A O 1
ATOM 725 N N . CYS A 1 93 ? 5.956 -11.468 -4.390 1.00 89.81 93 CYS A N 1
ATOM 726 C CA . CYS A 1 93 ? 6.704 -12.228 -3.386 1.00 89.81 93 CYS A CA 1
ATOM 727 C C . CYS A 1 93 ? 7.324 -11.364 -2.287 1.00 89.81 93 CYS A C 1
ATOM 729 O O . CYS A 1 93 ? 7.659 -11.899 -1.234 1.00 89.81 93 CYS A O 1
ATOM 731 N N . VAL A 1 94 ? 7.502 -10.059 -2.505 1.00 87.44 94 VAL A N 1
ATOM 732 C CA . VAL A 1 94 ? 8.150 -9.167 -1.532 1.00 87.44 94 VAL A CA 1
ATOM 733 C C . VAL A 1 94 ? 7.195 -8.070 -1.091 1.00 87.44 94 VAL A C 1
ATOM 735 O O . VAL A 1 94 ? 6.903 -7.973 0.099 1.00 87.44 94 VAL A O 1
ATOM 738 N N . LEU A 1 95 ? 6.668 -7.269 -2.022 1.00 85.94 95 LEU A N 1
ATOM 739 C CA . LEU A 1 95 ? 5.851 -6.108 -1.657 1.00 85.94 95 LEU A CA 1
ATOM 740 C C . LEU A 1 95 ? 4.538 -6.514 -0.989 1.00 85.94 95 LEU A C 1
ATOM 742 O O . LEU A 1 95 ? 4.246 -6.028 0.101 1.00 85.94 95 LEU A O 1
ATOM 746 N N . GLN A 1 96 ? 3.766 -7.422 -1.590 1.00 84.69 96 GLN A N 1
ATOM 747 C CA . GLN A 1 96 ? 2.512 -7.891 -0.990 1.00 84.69 96 GLN A CA 1
ATOM 748 C C . GLN A 1 96 ? 2.689 -8.458 0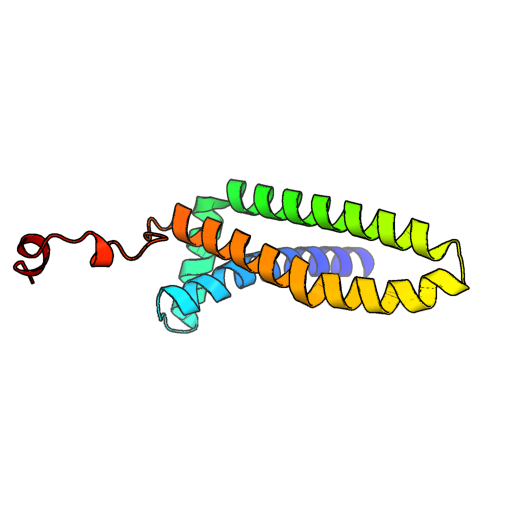.431 1.00 84.69 96 GLN A C 1
ATOM 750 O O . GLN A 1 96 ? 2.021 -7.959 1.340 1.00 84.69 96 GLN A O 1
ATOM 755 N N . PRO A 1 97 ? 3.580 -9.438 0.682 1.00 83.88 97 PRO A N 1
ATOM 756 C CA . PRO A 1 97 ? 3.744 -9.980 2.026 1.00 83.88 97 PRO A CA 1
ATOM 757 C C . PRO A 1 97 ? 4.329 -8.964 3.011 1.00 83.88 97 PRO A C 1
ATOM 759 O O . PRO A 1 97 ? 3.894 -8.934 4.160 1.00 83.88 97 PRO A O 1
ATOM 762 N N . LEU A 1 98 ? 5.247 -8.088 2.587 1.00 86.75 98 LEU A N 1
ATOM 763 C CA . LEU A 1 98 ? 5.761 -7.008 3.438 1.00 86.75 98 LEU A CA 1
ATOM 764 C C . LEU A 1 98 ? 4.629 -6.085 3.902 1.00 86.75 98 LEU A C 1
ATOM 766 O O . LEU A 1 98 ? 4.517 -5.772 5.089 1.00 86.75 98 LEU A O 1
ATOM 770 N N . MET A 1 99 ? 3.754 -5.711 2.971 1.00 83.12 99 MET A N 1
ATOM 771 C CA . MET A 1 99 ? 2.580 -4.902 3.259 1.00 83.12 99 MET A CA 1
ATOM 772 C C . MET A 1 99 ? 1.639 -5.592 4.243 1.00 83.12 99 MET A C 1
ATOM 774 O O . MET A 1 99 ? 1.182 -4.968 5.203 1.00 83.12 99 MET A O 1
ATOM 778 N N . THR A 1 100 ? 1.392 -6.885 4.051 1.00 83.19 100 THR A N 1
ATOM 779 C CA . THR A 1 100 ? 0.600 -7.694 4.978 1.00 83.19 100 THR A CA 1
ATOM 780 C C . THR A 1 100 ? 1.210 -7.717 6.377 1.00 83.19 100 THR A C 1
ATOM 782 O O . THR A 1 100 ? 0.503 -7.459 7.348 1.00 83.19 100 THR A O 1
ATOM 785 N N . VAL A 1 101 ? 2.517 -7.955 6.500 1.00 84.56 101 VAL A N 1
ATOM 786 C CA . VAL A 1 101 ? 3.213 -7.991 7.797 1.00 84.56 101 VAL A CA 1
ATOM 787 C C . VAL A 1 101 ? 3.112 -6.651 8.523 1.00 84.56 101 VAL A C 1
ATOM 789 O O . VAL A 1 101 ? 2.857 -6.626 9.727 1.00 84.56 101 VAL A O 1
ATOM 792 N N . TRP A 1 102 ? 3.271 -5.529 7.820 1.00 85.12 102 TRP A N 1
ATOM 793 C CA . TRP A 1 102 ? 3.139 -4.204 8.430 1.00 85.12 102 TRP A CA 1
ATOM 794 C C . TRP A 1 102 ? 1.727 -3.932 8.935 1.00 85.12 102 TRP A C 1
ATOM 796 O O . TRP A 1 102 ? 1.570 -3.464 10.064 1.00 85.12 102 TRP A O 1
ATOM 806 N N . TRP A 1 103 ? 0.709 -4.274 8.148 1.00 81.25 103 TRP A N 1
ATOM 807 C CA . TRP A 1 103 ? -0.682 -4.152 8.575 1.00 81.25 103 TRP A CA 1
ATOM 808 C C . TRP A 1 103 ? -0.997 -5.028 9.791 1.00 81.25 103 TRP A C 1
ATOM 810 O O . TRP A 1 103 ? -1.586 -4.543 10.756 1.00 81.25 103 TRP A O 1
ATOM 820 N N . VAL A 1 104 ? -0.558 -6.288 9.777 1.00 78.12 104 VAL A N 1
ATOM 821 C CA . VAL A 1 104 ? -0.726 -7.231 10.892 1.00 78.12 104 VAL A CA 1
ATOM 822 C C . VAL A 1 104 ? -0.034 -6.712 12.152 1.00 78.12 104 VAL A C 1
ATOM 824 O O . VAL A 1 104 ? -0.633 -6.695 13.227 1.00 78.12 104 VAL A O 1
ATOM 827 N N . ARG A 1 105 ? 1.203 -6.220 12.030 1.00 80.25 105 ARG A N 1
ATOM 828 C CA . ARG A 1 105 ? 1.953 -5.648 13.153 1.00 80.25 105 ARG A CA 1
ATOM 829 C C . ARG A 1 105 ? 1.265 -4.413 13.718 1.00 80.25 105 ARG A C 1
ATOM 831 O O . ARG A 1 105 ? 1.184 -4.289 14.940 1.00 80.25 105 ARG A O 1
ATOM 838 N N . LEU A 1 106 ? 0.775 -3.519 12.858 1.00 81.44 106 LEU A N 1
ATOM 839 C CA . LEU A 1 106 ? 0.053 -2.329 13.291 1.00 81.44 106 LEU A CA 1
ATOM 840 C C . LEU A 1 106 ? -1.216 -2.715 14.053 1.00 81.44 106 LEU A C 1
ATOM 842 O O . LEU A 1 106 ? -1.442 -2.200 15.147 1.00 81.44 106 LEU A O 1
ATOM 846 N N . TYR A 1 107 ? -1.996 -3.649 13.504 1.00 74.25 107 TYR A N 1
ATOM 847 C CA . TYR A 1 107 ? -3.207 -4.147 14.142 1.00 74.25 107 TYR A CA 1
ATOM 848 C C . TYR A 1 107 ? -2.902 -4.728 15.526 1.00 74.25 107 TYR A C 1
ATOM 850 O O . TYR A 1 107 ? -3.392 -4.207 16.523 1.00 74.25 107 TYR A O 1
ATOM 858 N N . MET A 1 108 ? -2.003 -5.714 15.610 1.00 73.12 108 MET A N 1
ATOM 859 C CA . MET A 1 108 ? -1.673 -6.393 16.871 1.00 73.12 108 MET A CA 1
ATOM 860 C C . MET A 1 108 ? -1.080 -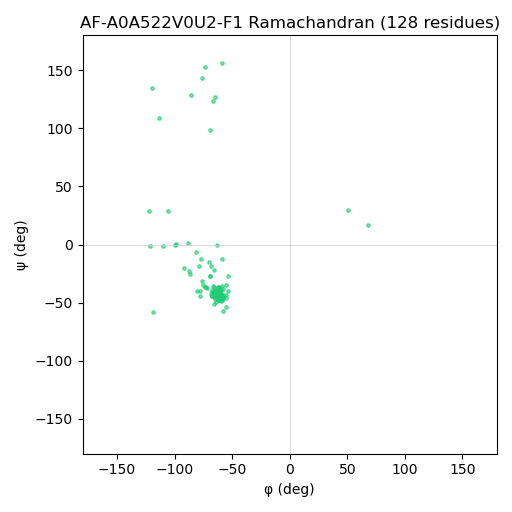5.454 17.928 1.00 73.12 108 MET A C 1
ATOM 862 O O . MET A 1 108 ? -1.457 -5.532 19.096 1.00 73.12 108 MET A O 1
ATOM 866 N N . THR A 1 109 ? -0.201 -4.530 17.522 1.00 77.88 109 THR A N 1
ATOM 867 C CA . THR A 1 109 ? 0.404 -3.543 18.437 1.00 77.88 109 THR A CA 1
ATOM 868 C C . THR A 1 109 ? -0.657 -2.637 19.056 1.00 77.88 109 THR A C 1
ATOM 870 O O . THR A 1 109 ? -0.565 -2.281 20.228 1.00 77.88 109 THR A O 1
ATOM 873 N N . ARG A 1 110 ? -1.680 -2.262 18.283 1.00 72.50 110 ARG A N 1
ATOM 874 C CA . ARG A 1 110 ? -2.735 -1.345 18.727 1.00 72.50 110 ARG A CA 1
ATOM 875 C C . ARG A 1 110 ? -3.901 -2.047 19.422 1.00 72.50 110 ARG A C 1
ATOM 877 O O . ARG A 1 110 ? -4.560 -1.417 20.242 1.00 72.50 110 ARG A O 1
ATOM 884 N N . THR A 1 111 ? -4.123 -3.337 19.172 1.00 68.00 111 THR A N 1
ATOM 885 C CA . THR A 1 111 ? -5.087 -4.159 19.923 1.00 68.00 111 THR A CA 1
ATOM 886 C C . THR A 1 111 ? -4.485 -4.824 21.165 1.00 68.00 111 THR A C 1
ATOM 888 O O . THR A 1 111 ? -5.185 -5.563 21.849 1.00 68.00 111 THR A O 1
ATOM 891 N N . GLY A 1 112 ? -3.198 -4.597 21.463 1.00 60.91 112 GLY A N 1
ATOM 892 C CA . GLY A 1 112 ? -2.525 -5.151 22.645 1.00 60.91 112 GLY A CA 1
ATOM 893 C C . GLY A 1 112 ? -2.346 -6.673 22.616 1.00 60.91 112 GLY A C 1
ATOM 894 O O . GLY A 1 112 ? -2.092 -7.279 23.655 1.00 60.91 112 GLY A O 1
ATOM 895 N N . LYS A 1 113 ? -2.478 -7.307 21.444 1.00 59.25 113 LYS A N 1
ATOM 896 C CA . LYS A 1 113 ? -2.301 -8.755 21.289 1.00 59.25 113 LYS A CA 1
ATOM 897 C C . LYS A 1 113 ? -0.821 -9.064 21.080 1.00 59.25 113 LYS A C 1
ATOM 899 O O . LYS A 1 113 ? -0.161 -8.441 20.249 1.00 59.25 113 LYS A O 1
ATOM 904 N N . GLN A 1 114 ? -0.295 -9.999 21.866 1.00 54.06 114 GLN A N 1
ATOM 905 C CA . GLN A 1 114 ? 1.125 -10.345 21.856 1.00 54.06 114 GLN A CA 1
ATOM 906 C C . GLN A 1 114 ? 1.509 -10.947 20.496 1.00 54.06 114 GLN A C 1
ATOM 908 O O . GLN A 1 114 ? 0.884 -11.889 20.020 1.00 54.06 114 GLN A O 1
ATOM 913 N N . VAL A 1 115 ? 2.552 -10.388 19.872 1.00 53.41 115 VAL A N 1
ATOM 914 C CA . VAL A 1 115 ? 3.125 -10.862 18.594 1.00 53.41 115 VAL A CA 1
ATOM 915 C C . VAL A 1 115 ? 3.809 -12.228 18.759 1.00 53.41 115 VAL A C 1
ATOM 917 O O . VAL A 1 115 ? 4.025 -12.941 17.784 1.00 53.41 115 VAL A O 1
ATOM 920 N N . TYR A 1 116 ? 4.131 -12.591 20.002 1.00 55.16 116 TYR A N 1
ATOM 921 C CA . TYR A 1 116 ? 4.776 -13.836 20.379 1.00 55.16 116 TYR A CA 1
ATOM 922 C C . TYR A 1 116 ? 3.873 -14.620 21.316 1.00 55.16 116 TYR A C 1
ATOM 924 O O . TYR A 1 116 ? 3.318 -14.074 22.270 1.00 55.16 116 TYR A O 1
ATOM 932 N N . VAL A 1 117 ? 3.760 -15.915 21.048 1.00 54.28 117 VAL A N 1
ATOM 933 C CA . VAL A 1 117 ? 3.175 -16.857 21.989 1.00 54.28 117 VAL A CA 1
ATOM 934 C C . VAL A 1 117 ? 4.161 -16.959 23.153 1.00 54.28 117 VAL A C 1
ATOM 936 O O . VAL A 1 117 ? 5.189 -17.629 23.054 1.00 54.28 117 VAL A O 1
ATOM 939 N N . ASN A 1 118 ? 3.889 -16.236 24.240 1.00 53.06 118 ASN A N 1
ATOM 940 C CA . ASN A 1 118 ? 4.640 -16.377 25.487 1.00 53.06 118 ASN A CA 1
ATOM 941 C C . ASN A 1 118 ? 4.483 -17.776 26.098 1.00 53.06 118 ASN A C 1
ATOM 943 O O . ASN A 1 118 ? 5.135 -18.045 27.091 1.00 53.06 118 ASN A O 1
ATOM 947 N N . ASP A 1 119 ? 3.718 -18.690 25.494 1.00 54.12 119 ASP A N 1
ATOM 948 C CA . ASP A 1 119 ? 3.641 -20.104 25.884 1.00 54.12 119 ASP A CA 1
ATOM 949 C C . ASP A 1 119 ? 5.018 -20.786 25.939 1.00 54.12 119 ASP A C 1
ATOM 951 O O . ASP A 1 119 ? 5.218 -21.706 26.723 1.00 54.12 119 ASP A O 1
ATOM 955 N N . LEU A 1 120 ? 6.000 -20.315 25.156 1.00 59.19 120 LEU A N 1
ATOM 956 C CA . LEU A 1 120 ? 7.382 -20.821 25.203 1.00 59.19 120 LEU A CA 1
ATOM 957 C C . LEU A 1 120 ? 8.197 -20.292 26.400 1.00 59.19 120 LEU A C 1
ATOM 959 O O . LEU A 1 120 ? 9.285 -20.799 26.670 1.00 59.19 120 LEU A O 1
ATOM 963 N N . LEU A 1 121 ? 7.692 -19.270 27.095 1.00 65.19 121 LEU A N 1
ATOM 964 C CA . LEU A 1 121 ? 8.270 -18.658 28.298 1.00 65.19 121 LEU A CA 1
ATOM 965 C C . LEU A 1 121 ? 7.318 -18.719 29.508 1.00 65.19 121 LEU A C 1
ATOM 967 O O . LEU A 1 121 ? 7.689 -18.258 30.586 1.00 65.19 121 LEU A O 1
ATOM 971 N N . ALA A 1 122 ? 6.115 -19.274 29.343 1.00 61.19 122 ALA A N 1
ATOM 972 C CA . ALA A 1 122 ? 5.120 -19.406 30.392 1.00 61.19 122 ALA A CA 1
ATOM 973 C C . ALA A 1 122 ? 5.643 -20.387 31.441 1.00 61.19 122 ALA A C 1
ATOM 975 O O . ALA A 1 122 ? 6.014 -21.526 31.132 1.00 61.19 122 ALA A O 1
ATOM 976 N N . HIS A 1 123 ? 5.717 -19.934 32.689 1.00 59.94 123 HIS A N 1
ATOM 977 C CA . HIS A 1 123 ? 6.103 -20.807 33.780 1.00 59.94 123 HIS A CA 1
ATOM 978 C C . HIS A 1 123 ? 4.903 -21.707 34.112 1.00 59.94 123 HIS A C 1
ATOM 980 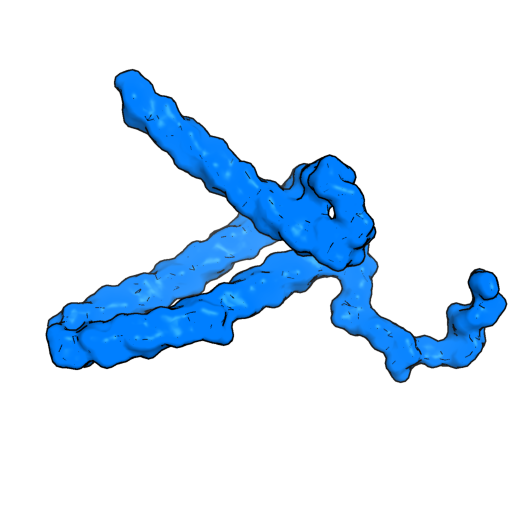O O . HIS A 1 123 ? 3.764 -21.251 34.057 1.00 59.94 123 HIS A O 1
ATOM 986 N N . PRO A 1 124 ? 5.108 -22.985 34.475 1.00 65.31 124 PRO A N 1
ATOM 987 C CA . PRO A 1 124 ? 4.008 -23.928 34.707 1.00 65.31 124 PRO A CA 1
ATOM 988 C C . PRO A 1 124 ? 3.017 -23.503 35.810 1.00 65.31 124 PRO A C 1
ATOM 990 O O . PRO A 1 124 ? 1.933 -24.073 35.897 1.00 65.31 124 PRO A O 1
ATOM 993 N N . ASN A 1 125 ? 3.353 -22.493 36.619 1.00 62.66 125 ASN A N 1
ATOM 994 C CA . ASN A 1 125 ? 2.460 -21.9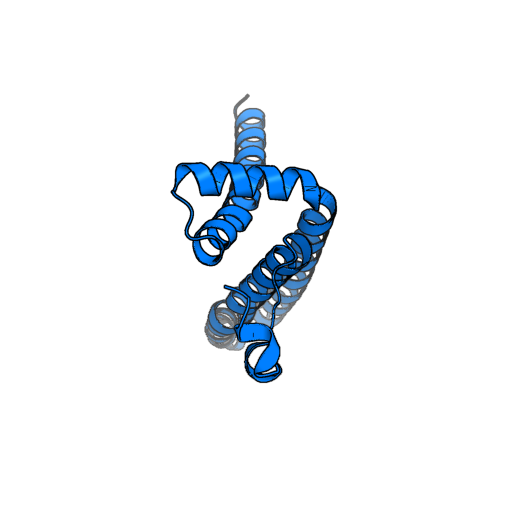07 37.620 1.00 62.66 125 ASN A CA 1
ATOM 995 C C . ASN A 1 125 ? 1.424 -20.930 37.036 1.00 62.66 125 ASN A C 1
ATOM 997 O O . ASN A 1 125 ? 0.412 -20.687 37.682 1.00 62.66 125 ASN A O 1
ATOM 1001 N N . ASP A 1 126 ? 1.630 -20.410 35.825 1.00 62.59 126 ASP A N 1
ATOM 1002 C CA . ASP A 1 126 ? 0.715 -19.453 35.185 1.00 62.59 126 ASP A CA 1
ATOM 1003 C C . ASP A 1 126 ? -0.485 -20.156 34.510 1.00 62.59 126 ASP A C 1
ATOM 1005 O O . ASP A 1 126 ? -1.414 -19.511 34.033 1.00 62.59 126 ASP A O 1
ATOM 1009 N N . LEU A 1 127 ? -0.471 -21.495 34.471 1.00 59.72 127 LEU A N 1
ATOM 1010 C CA . LEU A 1 127 ? -1.475 -22.345 33.819 1.00 59.72 127 LEU A CA 1
ATOM 1011 C C . LEU A 1 127 ? -2.527 -22.914 34.790 1.00 59.72 127 LEU A C 1
ATOM 1013 O O . LEU A 1 127 ? -3.388 -23.679 34.362 1.00 59.72 127 LEU A O 1
ATOM 1017 N N . GLN A 1 128 ? -2.449 -22.596 36.088 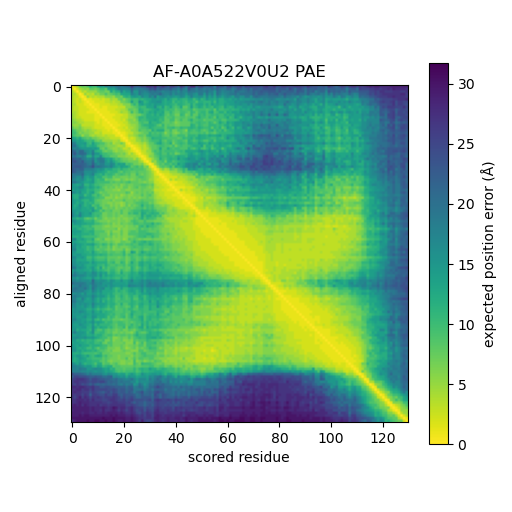1.00 56.53 128 GLN A N 1
ATOM 1018 C CA . GLN A 1 128 ? -3.309 -23.194 37.122 1.00 56.53 128 GLN A CA 1
ATOM 1019 C C . GLN A 1 128 ? -4.506 -22.332 37.559 1.00 56.53 128 GLN A C 1
ATOM 1021 O O . GLN A 1 128 ? -5.283 -22.789 38.392 1.00 56.53 128 GLN A O 1
ATOM 1026 N N . GLU A 1 129 ? -4.699 -21.129 37.007 1.00 51.78 129 GLU A N 1
ATOM 1027 C CA . GLU A 1 129 ? -5.815 -20.241 37.396 1.00 51.78 129 GLU A CA 1
ATOM 1028 C C . GLU A 1 129 ? -6.964 -20.148 36.369 1.00 51.78 129 GLU A C 1
ATOM 1030 O O . GLU A 1 129 ? -7.672 -19.141 36.313 1.00 51.78 129 GLU A O 1
ATOM 1035 N N . HIS A 1 130 ? -7.197 -21.205 35.584 1.00 44.50 130 HIS A N 1
ATOM 1036 C CA . HIS A 1 130 ? -8.416 -21.349 34.776 1.00 44.50 130 HIS A CA 1
ATOM 1037 C C . HIS A 1 130 ? -9.242 -22.570 35.176 1.00 44.50 130 HIS A C 1
ATOM 1039 O O . HIS A 1 130 ? -8.685 -23.690 35.182 1.00 44.50 130 HIS A O 1
#

Mean predicted aligned error: 12.03 Å

Secondary structure (DSSP, 8-state):
-HHHHHHHHHHHHHHHHHHHHHHHHHHHHH---HHHHHHHHHHHHHHSHHHHHHHHHHHHHHHHHHHHHHHHHHTSHHHHHHHHHHHHHHIIIIIHHHHHHHHHHHHHHHTT--SS-GGGT--GGGGS--